Protein AF-B0JPY9-F1 (afdb_monomer)

pLDDT: mean 87.04, std 9.16, range [49.94, 96.38]

Secondary structure (DSSP, 8-state):
-HIIIIIHHH-TT-TTTB--GGGTT-EEE-SSSS-TT-EEEEEEEE-SS-EEEEEEEEE----TT-TT-HHHHHHHHHHHT-S--SHHHHHHHTT--

InterPro domains:
  IPR021679 Toxin endonuclease, YhaV [PF11663] (3-94)

Radius of gyration: 13.42 Å; Cα contacts (8 Å, |Δi|>4): 131; chains: 1; bounding box: 29×27×37 Å

Foldseek 3Di:
DCCVPPVCVVPVPDPQQADDDLCRQKGWDAPRPDPHQKIWIWGWDDDPVDTDIGGDDIADGCDPPDPRHRVNVVSVCVVVCVDPPDPVVNVVVVVVD

Sequence (97 aa):
MVAIKEKIPLDPFASHFALTGALKHYGRVKKMGLPDRYRLFFRAIQTEEYKAIFVLWLGYPRKQGDKNDCYKAFTKMVERGDFPNSLDALILDSQED

Mean predicted aligned error: 5.05 Å

Structure (mmCIF, N/CA/C/O backbone):
data_AF-B0JPY9-F1
#
_entry.id   AF-B0JPY9-F1
#
loop_
_atom_site.group_PDB
_atom_site.id
_atom_site.type_symbol
_atom_site.label_atom_id
_atom_site.label_alt_id
_atom_site.label_comp_id
_atom_site.label_asym_id
_atom_site.label_entity_id
_atom_site.label_seq_id
_atom_site.pdbx_PDB_ins_code
_atom_site.Cartn_x
_atom_site.Cartn_y
_atom_site.Cartn_z
_atom_site.occupancy
_atom_site.B_iso_or_equiv
_atom_site.auth_seq_id
_atom_site.auth_comp_id
_atom_site.auth_asym_id
_atom_site.auth_atom_id
_atom_site.pdbx_PDB_model_num
ATOM 1 N N . MET A 1 1 ? 12.293 5.490 4.908 1.00 58.97 1 MET A N 1
ATOM 2 C CA . MET A 1 1 ? 11.571 5.333 6.197 1.00 58.97 1 MET A CA 1
ATOM 3 C C . MET A 1 1 ? 10.513 6.403 6.458 1.00 58.97 1 MET A C 1
ATOM 5 O O . MET A 1 1 ? 9.488 6.046 7.021 1.00 58.97 1 MET A O 1
ATOM 9 N N . VAL A 1 2 ? 10.708 7.652 6.010 1.00 74.44 2 VAL A N 1
ATOM 10 C CA . VAL A 1 2 ? 9.748 8.769 6.168 1.00 74.44 2 VAL A CA 1
ATOM 11 C C . VAL A 1 2 ? 8.307 8.387 5.802 1.00 74.44 2 VAL A C 1
ATOM 13 O O . VAL A 1 2 ? 7.390 8.632 6.574 1.00 74.44 2 VAL A O 1
ATOM 16 N N . ALA A 1 3 ? 8.075 7.716 4.667 1.00 76.62 3 ALA A N 1
ATOM 17 C CA . ALA A 1 3 ? 6.707 7.346 4.295 1.00 76.62 3 ALA A CA 1
ATOM 18 C C . ALA A 1 3 ? 5.998 6.449 5.318 1.00 76.62 3 ALA A C 1
ATOM 20 O O . ALA A 1 3 ? 4.873 6.748 5.694 1.00 76.62 3 ALA A O 1
ATOM 21 N N . ILE A 1 4 ? 6.651 5.373 5.766 1.00 81.56 4 ILE A N 1
ATOM 22 C CA . ILE A 1 4 ? 6.033 4.370 6.646 1.00 81.56 4 ILE A CA 1
ATOM 23 C C . ILE A 1 4 ? 5.778 4.948 8.040 1.00 81.56 4 ILE A C 1
ATOM 25 O O . ILE A 1 4 ? 4.735 4.681 8.619 1.00 81.56 4 ILE A O 1
ATOM 29 N N . LYS A 1 5 ? 6.715 5.745 8.569 1.00 86.38 5 LYS A N 1
ATOM 30 C CA . LYS A 1 5 ? 6.631 6.266 9.941 1.00 86.38 5 LYS A CA 1
ATOM 31 C C . LYS A 1 5 ? 5.895 7.598 10.060 1.00 86.38 5 LYS A C 1
ATOM 33 O O . LYS A 1 5 ? 5.385 7.898 11.129 1.00 86.38 5 LYS A O 1
ATOM 38 N N . GLU A 1 6 ? 5.837 8.388 8.990 1.00 89.25 6 GLU A N 1
ATOM 39 C CA . GLU A 1 6 ? 5.304 9.755 9.059 1.00 89.25 6 GLU A CA 1
ATOM 40 C C . GLU A 1 6 ? 4.141 9.976 8.093 1.00 89.25 6 GLU A C 1
ATOM 42 O O . GLU A 1 6 ? 3.126 10.535 8.485 1.00 89.25 6 GLU A O 1
ATOM 47 N N . LYS A 1 7 ? 4.249 9.544 6.828 1.00 91.12 7 LYS A N 1
ATOM 48 C CA . LYS A 1 7 ? 3.236 9.886 5.812 1.00 91.12 7 LYS A CA 1
ATOM 49 C C . LYS A 1 7 ? 1.988 9.011 5.883 1.00 91.12 7 LYS A C 1
ATOM 51 O O . LYS A 1 7 ? 0.892 9.557 5.865 1.00 91.12 7 LYS A O 1
ATOM 56 N N . ILE A 1 8 ? 2.144 7.687 5.967 1.00 92.19 8 ILE A N 1
ATOM 57 C CA . ILE A 1 8 ? 0.993 6.778 6.075 1.00 92.19 8 ILE A CA 1
ATOM 58 C C . ILE A 1 8 ? 0.255 6.989 7.411 1.00 92.19 8 ILE A C 1
ATOM 60 O O . ILE A 1 8 ? -0.964 7.099 7.375 1.00 92.19 8 ILE A O 1
ATOM 64 N N . PRO A 1 9 ? 0.926 7.117 8.577 1.00 93.31 9 PRO A N 1
ATOM 65 C CA . PRO A 1 9 ? 0.221 7.345 9.842 1.00 93.31 9 PRO A CA 1
ATOM 66 C C . PRO A 1 9 ? -0.525 8.683 9.915 1.00 93.31 9 PRO A C 1
ATOM 68 O O . PRO A 1 9 ? -1.559 8.756 10.584 1.00 93.31 9 PRO A O 1
ATOM 71 N N . LEU A 1 10 ? -0.028 9.717 9.222 1.00 93.94 10 LEU A N 1
ATOM 72 C CA . LEU A 1 10 ? -0.668 11.033 9.163 1.00 93.94 10 LEU A CA 1
ATOM 73 C C . LEU A 1 10 ? -2.039 10.970 8.478 1.00 93.94 10 LEU A C 1
ATOM 75 O O . LEU A 1 10 ? -3.027 11.405 9.060 1.00 93.94 10 LEU A O 1
ATOM 79 N N . ASP A 1 11 ? -2.096 10.417 7.265 1.00 94.88 11 ASP A N 1
ATOM 80 C CA . ASP A 1 11 ? -3.344 10.206 6.527 1.00 94.88 11 ASP A CA 1
ATOM 81 C C . ASP A 1 11 ? -3.218 8.983 5.600 1.00 94.88 11 ASP A C 1
ATOM 83 O O . ASP A 1 11 ? -2.763 9.104 4.456 1.00 94.88 11 ASP A O 1
ATOM 87 N N . PRO A 1 12 ? -3.615 7.786 6.063 1.00 94.81 12 PRO A N 1
ATOM 88 C CA . PRO A 1 12 ? -3.475 6.574 5.268 1.00 94.81 12 PRO A CA 1
ATOM 89 C C . PRO A 1 12 ? -4.487 6.483 4.114 1.00 94.81 12 PRO A C 1
ATOM 91 O O . PRO A 1 12 ? -4.306 5.652 3.223 1.00 94.81 12 PRO A O 1
ATOM 94 N N . PHE A 1 13 ? -5.524 7.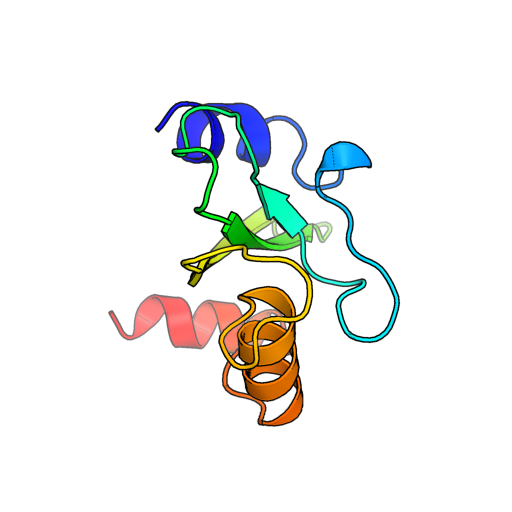329 4.107 1.00 95.44 13 PHE A N 1
ATOM 95 C CA . PHE A 1 13 ? -6.582 7.352 3.092 1.00 95.44 13 PHE A CA 1
ATOM 96 C C . PHE A 1 13 ? -6.389 8.468 2.058 1.00 95.44 13 PHE A C 1
ATOM 98 O O . PHE A 1 13 ? -7.233 8.654 1.179 1.00 95.44 13 PHE A O 1
ATOM 105 N N . ALA A 1 14 ? -5.257 9.177 2.110 1.00 96.12 14 ALA A N 1
ATOM 106 C CA . ALA A 1 14 ? -4.945 10.232 1.163 1.00 96.12 14 ALA A CA 1
ATOM 107 C C . ALA A 1 14 ? -4.988 9.727 -0.293 1.00 96.12 14 ALA A C 1
ATOM 109 O O . ALA A 1 14 ? -4.432 8.681 -0.644 1.00 96.12 14 ALA A O 1
ATOM 110 N N . SER A 1 15 ? -5.581 10.522 -1.187 1.00 96.12 15 SER A N 1
ATOM 111 C CA . SER A 1 15 ? -5.821 10.146 -2.593 1.00 96.12 15 SER A CA 1
ATOM 112 C C . SER A 1 15 ? -4.558 9.754 -3.372 1.00 96.12 15 SER A C 1
ATOM 114 O O . SER A 1 15 ? -4.619 8.969 -4.316 1.00 96.12 15 SER A O 1
ATOM 116 N N . HIS A 1 16 ? -3.384 10.246 -2.972 1.00 94.75 16 HIS A N 1
ATOM 117 C CA . HIS A 1 16 ? -2.109 9.901 -3.604 1.00 94.75 16 HIS A CA 1
ATOM 118 C C . HIS A 1 16 ? -1.606 8.485 -3.257 1.00 94.75 16 HIS A C 1
ATOM 120 O O . HIS A 1 16 ? -0.731 7.957 -3.963 1.00 94.75 16 HIS A O 1
ATOM 126 N N . PHE A 1 17 ? -2.160 7.864 -2.209 1.00 96.38 17 PHE A N 1
ATOM 127 C CA . PHE A 1 17 ? -1.976 6.448 -1.896 1.00 96.38 17 PHE A CA 1
ATOM 128 C C . PHE A 1 17 ? -2.983 5.553 -2.612 1.00 96.38 17 PHE A C 1
ATOM 130 O O . PHE A 1 17 ? -2.637 4.410 -2.903 1.00 96.38 17 PHE A O 1
ATOM 137 N N . ALA A 1 18 ? -4.175 6.064 -2.924 1.00 96.25 18 ALA A N 1
ATOM 138 C CA . ALA A 1 18 ? -5.279 5.271 -3.444 1.00 96.25 18 ALA A CA 1
ATOM 139 C C . ALA A 1 18 ? -4.932 4.518 -4.741 1.00 96.25 18 ALA A C 1
ATOM 141 O O . ALA A 1 18 ? -4.263 5.026 -5.653 1.00 96.25 18 ALA A O 1
ATOM 142 N N . LEU A 1 19 ? -5.420 3.284 -4.812 1.00 95.44 19 LEU A N 1
ATOM 143 C CA . LEU A 1 19 ? -5.457 2.457 -6.011 1.00 95.44 19 LEU A CA 1
ATOM 144 C C . LEU A 1 19 ? -6.904 2.314 -6.499 1.00 95.44 19 LEU A C 1
ATOM 146 O O . LEU A 1 19 ? -7.846 2.783 -5.865 1.00 95.44 19 LEU A O 1
ATOM 150 N N . THR A 1 20 ? -7.086 1.685 -7.656 1.00 93.50 20 THR A N 1
ATOM 151 C CA . THR A 1 20 ? -8.394 1.540 -8.308 1.00 93.50 20 THR A CA 1
ATOM 152 C C . THR A 1 20 ? -8.653 0.089 -8.716 1.00 93.50 20 THR A C 1
ATOM 154 O O . THR A 1 20 ? -7.775 -0.773 -8.611 1.00 93.50 20 THR A O 1
ATOM 157 N N . GLY A 1 21 ? -9.878 -0.196 -9.168 1.00 91.62 21 GLY A N 1
ATOM 158 C CA . GLY A 1 21 ? -10.276 -1.530 -9.621 1.00 91.62 21 GLY A CA 1
ATOM 159 C C . GLY A 1 21 ? -10.199 -2.570 -8.502 1.00 91.62 21 GLY A C 1
ATOM 160 O O . GLY A 1 21 ? -10.626 -2.303 -7.377 1.00 91.62 21 GLY A O 1
ATOM 161 N N . ALA A 1 22 ? -9.622 -3.735 -8.805 1.00 89.00 22 ALA A N 1
AT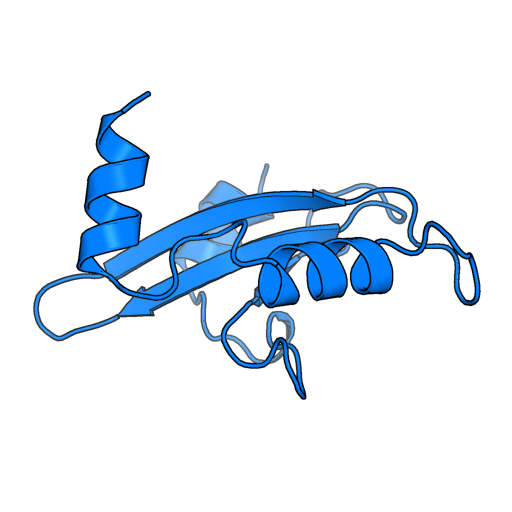OM 162 C CA . ALA A 1 22 ? -9.437 -4.833 -7.850 1.00 89.00 22 ALA A CA 1
ATOM 163 C C . ALA A 1 22 ? -8.601 -4.439 -6.616 1.00 89.00 22 ALA A C 1
ATOM 165 O O . ALA A 1 22 ? -8.726 -5.047 -5.560 1.00 89.00 22 ALA A O 1
ATOM 166 N N . LEU A 1 23 ? -7.785 -3.384 -6.723 1.00 93.38 23 LEU A N 1
ATOM 167 C CA . LEU A 1 23 ? -6.890 -2.938 -5.657 1.00 93.38 23 LEU A CA 1
ATOM 168 C C . LEU A 1 23 ? -7.440 -1.761 -4.837 1.00 93.38 23 LEU A C 1
ATOM 170 O O . LEU A 1 23 ? -6.709 -1.205 -4.026 1.00 93.38 23 LEU A O 1
ATOM 174 N N . LYS A 1 24 ? -8.706 -1.362 -5.017 1.00 93.19 24 LYS A N 1
ATOM 175 C CA . LYS A 1 24 ? -9.289 -0.146 -4.405 1.00 93.19 24 LYS A CA 1
ATOM 176 C C . LYS A 1 24 ? -9.210 -0.062 -2.871 1.00 93.19 24 LYS A C 1
ATOM 178 O O . LYS A 1 24 ? -9.316 1.027 -2.323 1.00 93.19 24 LYS A O 1
ATOM 183 N N . HIS A 1 25 ? -9.038 -1.191 -2.183 1.00 91.94 25 HIS A N 1
ATOM 184 C CA . HIS A 1 25 ? -8.905 -1.255 -0.721 1.00 91.94 25 HIS A CA 1
ATOM 185 C C . HIS A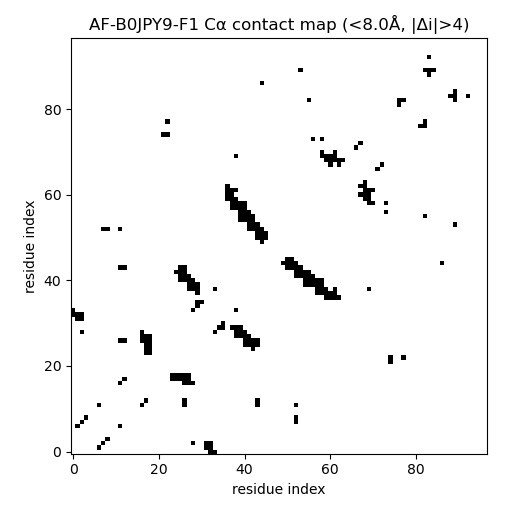 1 25 ? -7.453 -1.162 -0.229 1.00 91.94 25 HIS A C 1
ATOM 187 O O . HIS A 1 25 ? -7.204 -1.232 0.972 1.00 91.94 25 HIS A O 1
ATOM 193 N N . TYR A 1 26 ? -6.500 -1.013 -1.147 1.00 95.25 26 TYR A N 1
ATOM 194 C CA . TYR A 1 26 ? -5.077 -0.961 -0.857 1.00 95.25 26 TYR A CA 1
ATOM 195 C C . TYR A 1 26 ? -4.503 0.410 -1.208 1.00 95.25 26 TYR A C 1
ATOM 197 O O . TYR A 1 26 ? -4.904 1.064 -2.175 1.00 95.25 26 TYR A O 1
ATOM 205 N N . GLY A 1 27 ? -3.519 0.823 -0.419 1.00 96.19 27 GLY A N 1
ATOM 206 C CA . GLY A 1 27 ? -2.715 2.009 -0.644 1.00 96.19 27 GLY A CA 1
ATOM 207 C C . GLY A 1 27 ? -1.335 1.660 -1.196 1.00 96.19 27 GLY A C 1
ATOM 208 O O . GLY A 1 27 ? -0.828 0.548 -1.028 1.00 96.19 27 GLY A O 1
ATOM 209 N N . ARG A 1 28 ? -0.696 2.629 -1.858 1.00 96.25 28 ARG A N 1
ATOM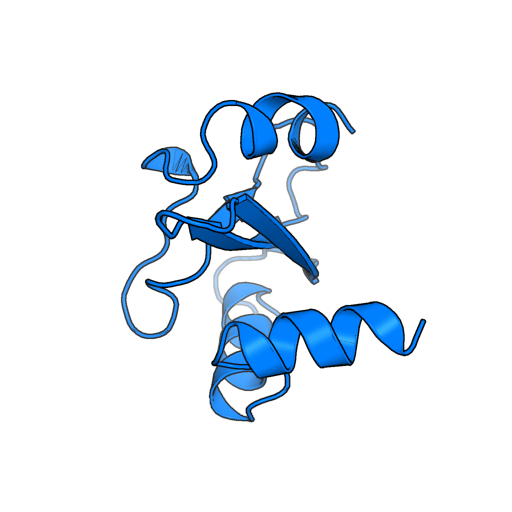 210 C CA . ARG A 1 28 ? 0.645 2.459 -2.426 1.00 96.25 28 ARG A CA 1
ATOM 211 C C . ARG A 1 28 ? 1.538 3.681 -2.271 1.00 96.25 28 ARG A C 1
ATOM 213 O O . ARG A 1 28 ? 1.286 4.736 -2.859 1.00 96.25 28 ARG A O 1
ATOM 220 N N . VAL A 1 29 ? 2.701 3.481 -1.658 1.00 95.19 29 VAL A N 1
ATOM 221 C CA . VAL A 1 29 ? 3.772 4.483 -1.585 1.00 95.19 29 VAL A CA 1
ATOM 222 C C . VAL A 1 29 ? 4.673 4.432 -2.824 1.00 95.19 29 VAL A C 1
ATOM 224 O O . VAL A 1 29 ? 5.088 3.368 -3.289 1.00 95.19 29 VAL A O 1
ATOM 227 N N . LYS A 1 30 ? 5.025 5.613 -3.346 1.00 92.38 30 LYS A N 1
ATOM 228 C CA . LYS A 1 30 ? 6.063 5.833 -4.369 1.00 92.38 30 LYS A CA 1
ATOM 229 C C . LYS A 1 30 ? 6.850 7.103 -4.046 1.00 92.38 30 LYS A C 1
ATOM 231 O O . LYS A 1 30 ? 6.247 8.042 -3.543 1.00 92.38 30 LYS A O 1
ATOM 236 N N . LYS A 1 31 ? 8.149 7.164 -4.368 1.00 87.12 31 LYS A N 1
ATOM 237 C CA . LYS A 1 31 ? 9.018 8.367 -4.285 1.00 87.12 31 LYS A CA 1
ATOM 238 C C . LYS A 1 31 ? 9.187 9.026 -2.899 1.00 87.12 31 LYS A C 1
ATOM 240 O O . LYS A 1 31 ? 10.079 9.843 -2.721 1.00 87.12 31 LYS A O 1
ATOM 245 N N . MET A 1 32 ? 8.389 8.661 -1.898 1.00 88.81 32 MET A N 1
ATOM 246 C CA . MET A 1 32 ? 8.412 9.220 -0.540 1.00 88.81 32 MET A CA 1
ATOM 247 C C . MET A 1 32 ? 9.473 8.531 0.335 1.00 88.81 32 MET A C 1
ATOM 249 O O . MET A 1 32 ? 9.176 7.891 1.342 1.00 88.81 32 MET A O 1
ATOM 253 N N . GLY A 1 33 ? 10.734 8.599 -0.093 1.00 85.62 33 GLY A N 1
ATOM 254 C CA . GLY A 1 33 ? 11.834 7.878 0.556 1.00 85.62 33 GLY A CA 1
ATOM 255 C C . GLY A 1 33 ? 11.884 6.384 0.213 1.00 85.62 33 GLY A C 1
ATOM 256 O O . GLY A 1 33 ? 12.444 5.604 0.982 1.00 85.62 33 GLY A O 1
ATOM 257 N N . LEU A 1 34 ? 11.285 6.001 -0.921 1.00 87.12 34 LEU A N 1
ATOM 258 C CA . LEU A 1 34 ? 11.501 4.723 -1.605 1.00 87.12 34 LEU A CA 1
ATOM 259 C C . LEU A 1 34 ? 12.246 4.989 -2.919 1.00 87.12 34 LEU A C 1
ATOM 261 O O . LEU A 1 34 ? 11.885 5.956 -3.600 1.00 87.12 34 LEU A O 1
ATOM 265 N N . PRO A 1 35 ? 13.207 4.137 -3.326 1.00 88.44 35 PRO A N 1
ATOM 266 C CA . PRO A 1 35 ? 13.832 4.271 -4.635 1.00 88.44 35 PRO A CA 1
ATOM 267 C C . PRO A 1 35 ? 12.792 4.140 -5.757 1.00 88.44 35 PRO A C 1
ATOM 269 O O . PRO A 1 35 ? 11.791 3.435 -5.623 1.00 88.44 35 PRO A O 1
ATOM 272 N N . ASP A 1 36 ? 13.031 4.797 -6.892 1.00 86.62 36 ASP A N 1
ATOM 273 C CA . ASP A 1 36 ? 12.010 5.054 -7.921 1.00 86.62 36 ASP A CA 1
ATOM 274 C C . ASP A 1 36 ? 11.276 3.815 -8.453 1.00 86.62 36 ASP A C 1
ATOM 276 O O . ASP A 1 36 ? 10.094 3.888 -8.817 1.00 86.62 36 ASP A O 1
ATOM 280 N N . ARG A 1 37 ? 11.962 2.670 -8.475 1.00 88.25 37 ARG A N 1
ATOM 281 C CA . ARG A 1 37 ? 11.436 1.396 -8.981 1.00 88.25 37 ARG A CA 1
ATOM 282 C C . ARG A 1 37 ? 10.686 0.575 -7.936 1.00 88.25 37 ARG A C 1
ATOM 284 O O . ARG A 1 37 ? 10.075 -0.417 -8.314 1.00 88.25 37 ARG A O 1
ATOM 291 N N . TYR A 1 38 ? 10.716 0.972 -6.669 1.00 90.88 38 TYR A N 1
ATOM 292 C CA . TYR A 1 38 ? 10.033 0.265 -5.593 1.00 90.88 38 TYR A CA 1
ATOM 293 C C . TYR A 1 38 ? 8.637 0.831 -5.355 1.00 90.88 38 TYR A C 1
ATOM 295 O O . TYR A 1 38 ? 8.412 2.042 -5.456 1.00 90.88 38 TYR A O 1
ATOM 303 N N . ARG A 1 39 ? 7.690 -0.041 -5.017 1.00 93.88 39 ARG A N 1
ATOM 304 C CA . ARG A 1 39 ? 6.351 0.328 -4.550 1.00 93.88 39 ARG A CA 1
ATOM 305 C C . ARG A 1 39 ? 6.042 -0.447 -3.289 1.00 93.88 39 ARG A C 1
ATOM 307 O O . ARG A 1 39 ? 6.079 -1.666 -3.308 1.00 93.88 39 ARG A O 1
ATOM 314 N N . LEU A 1 40 ? 5.738 0.264 -2.214 1.00 95.50 40 LEU A N 1
ATOM 315 C CA . LEU A 1 40 ? 5.219 -0.367 -1.010 1.00 95.50 40 LEU A CA 1
ATOM 316 C C . LEU A 1 40 ? 3.702 -0.388 -1.105 1.00 95.50 40 LEU A C 1
ATOM 318 O O . LEU A 1 40 ? 3.107 0.668 -1.327 1.00 95.50 40 LEU A O 1
ATOM 322 N N . PHE A 1 41 ? 3.110 -1.558 -0.933 1.00 95.94 41 PHE A N 1
ATOM 323 C CA . PHE A 1 41 ? 1.672 -1.750 -0.858 1.00 95.94 41 PHE A CA 1
ATOM 324 C C . PHE A 1 41 ? 1.274 -1.988 0.593 1.00 95.94 41 PHE A C 1
ATOM 326 O O . PHE A 1 41 ? 1.953 -2.708 1.327 1.00 95.94 41 PHE A O 1
ATOM 333 N N . PHE A 1 42 ? 0.191 -1.348 1.006 1.00 95.44 42 PHE A N 1
ATOM 334 C CA . PHE A 1 42 ? -0.322 -1.427 2.365 1.00 95.44 42 PHE A CA 1
ATOM 335 C C . PHE A 1 42 ? -1.847 -1.446 2.350 1.00 95.44 42 PHE A C 1
ATOM 337 O O . PHE A 1 42 ? -2.477 -1.098 1.348 1.00 95.44 42 PHE A O 1
ATOM 344 N N . ARG A 1 43 ? -2.443 -1.818 3.475 1.00 93.56 43 ARG A N 1
ATOM 345 C CA . ARG A 1 43 ? -3.871 -1.663 3.736 1.00 93.56 43 ARG A CA 1
ATOM 346 C C . ARG A 1 43 ? -4.051 -0.851 5.005 1.00 93.56 43 ARG A C 1
ATOM 348 O O . ARG A 1 43 ? -3.312 -1.037 5.964 1.00 93.56 43 ARG A O 1
ATOM 355 N N . ALA A 1 44 ? -5.020 0.050 4.998 1.00 92.12 44 ALA A N 1
ATOM 356 C CA . ALA A 1 44 ? -5.405 0.788 6.186 1.00 92.12 44 ALA A CA 1
ATOM 357 C C . ALA A 1 44 ? -6.848 0.469 6.536 1.00 92.12 44 ALA A C 1
ATOM 359 O O . ALA A 1 44 ? -7.698 0.350 5.650 1.00 92.12 44 ALA A O 1
ATOM 360 N N . ILE A 1 45 ? -7.102 0.314 7.828 1.00 88.94 45 ILE A N 1
ATOM 361 C CA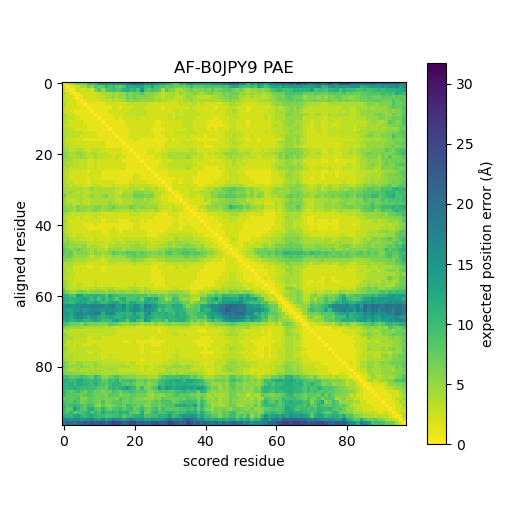 . ILE A 1 45 ? -8.435 0.105 8.373 1.0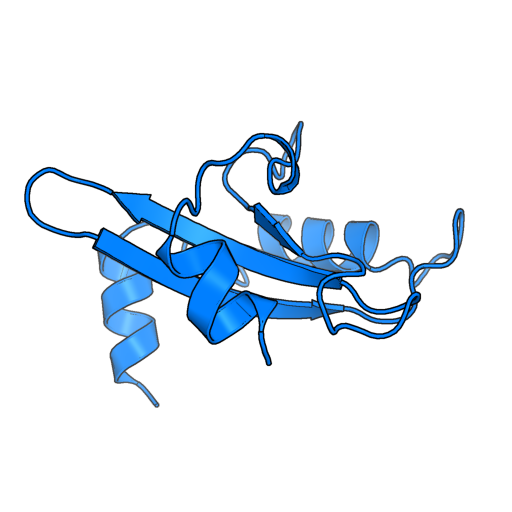0 88.94 45 ILE A CA 1
ATOM 362 C C . ILE A 1 45 ? -8.664 1.158 9.443 1.00 88.94 45 ILE A C 1
ATOM 364 O O . ILE A 1 45 ? -7.788 1.429 10.266 1.00 88.94 45 ILE A O 1
ATOM 368 N N . GLN A 1 46 ? -9.848 1.756 9.393 1.00 88.44 46 GLN A N 1
ATOM 369 C CA . GLN A 1 46 ? -10.335 2.673 10.402 1.00 88.44 46 GLN A CA 1
ATOM 370 C C . GLN A 1 46 ? -11.795 2.324 10.684 1.00 88.44 46 GLN A C 1
ATOM 372 O O . GLN A 1 46 ? -12.649 2.468 9.810 1.00 88.44 46 GLN A O 1
ATOM 377 N N . THR A 1 47 ? -12.049 1.825 11.885 1.00 86.50 47 THR A N 1
ATOM 378 C CA . THR A 1 47 ? -13.378 1.674 12.479 1.00 86.50 47 THR A CA 1
ATOM 379 C C . THR A 1 47 ? -13.486 2.636 13.665 1.00 86.50 47 THR A C 1
ATOM 381 O O . THR A 1 47 ? -12.548 3.386 13.944 1.00 86.50 47 THR A O 1
ATOM 384 N N . GLU A 1 48 ? -14.623 2.642 14.361 1.00 88.44 48 GLU A N 1
ATOM 385 C CA . GLU A 1 48 ? -14.767 3.396 15.616 1.00 88.44 48 GLU A CA 1
ATOM 386 C C . GLU A 1 48 ? -13.775 2.920 16.693 1.00 88.44 48 GLU A C 1
ATOM 388 O O . GLU A 1 48 ? -13.301 3.717 17.497 1.00 88.44 48 GLU A O 1
ATOM 393 N N . GLU A 1 49 ? -13.411 1.637 16.662 1.00 87.06 49 GLU A N 1
ATOM 394 C CA . GLU A 1 49 ? -12.615 0.966 17.698 1.00 87.06 49 GLU A CA 1
ATOM 395 C C . GLU A 1 49 ? -11.140 0.797 17.306 1.00 87.06 49 GLU A C 1
ATOM 397 O O . GLU A 1 49 ? -10.264 0.75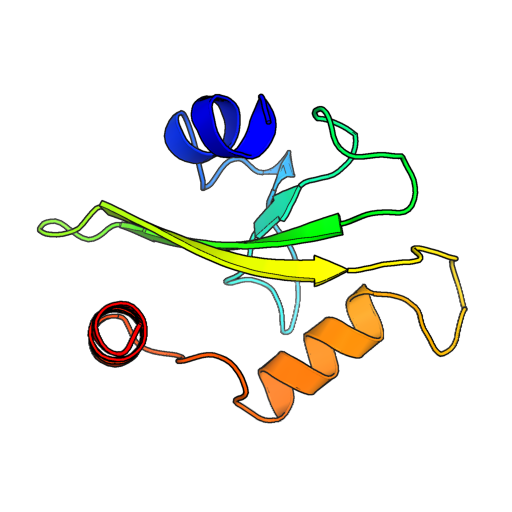8 18.170 1.00 87.06 49 GLU A O 1
ATOM 402 N N . TYR A 1 50 ? -10.841 0.712 16.005 1.00 83.06 50 TYR A N 1
ATOM 403 C CA . TYR A 1 50 ? -9.510 0.366 15.512 1.00 83.06 50 TYR A CA 1
ATOM 404 C C . TYR A 1 50 ? -9.016 1.336 14.447 1.00 83.06 50 TYR A C 1
ATOM 406 O O . TYR A 1 50 ? -9.708 1.639 13.477 1.00 83.06 50 TYR A O 1
ATOM 414 N N . LYS A 1 51 ? -7.747 1.736 14.566 1.00 88.50 51 LYS A N 1
ATOM 415 C CA . LYS A 1 51 ? -6.988 2.383 13.493 1.00 88.50 51 LYS A CA 1
ATOM 416 C C . LYS A 1 51 ? -5.689 1.616 13.282 1.00 88.50 51 LYS A C 1
ATOM 418 O O . LYS A 1 51 ? -4.808 1.648 14.136 1.00 88.50 51 LYS A O 1
ATOM 423 N N . ALA A 1 52 ? -5.572 0.942 12.143 1.00 89.12 52 ALA A N 1
ATOM 424 C CA . ALA A 1 52 ? -4.440 0.070 11.844 1.00 89.12 52 ALA A CA 1
ATOM 425 C C . ALA A 1 52 ? -3.920 0.268 10.416 1.00 89.12 52 ALA A C 1
ATOM 427 O O . ALA A 1 52 ? -4.677 0.552 9.483 1.00 89.12 52 ALA A O 1
ATOM 428 N N . ILE A 1 53 ? -2.606 0.103 10.256 1.00 92.12 53 ILE A N 1
ATOM 429 C CA . ILE A 1 53 ? -1.900 0.132 8.974 1.00 92.12 53 ILE A CA 1
ATOM 430 C C . ILE A 1 53 ? -1.122 -1.174 8.852 1.00 92.12 53 ILE A C 1
ATOM 432 O O . ILE A 1 53 ? -0.205 -1.427 9.626 1.00 92.12 53 ILE A O 1
ATOM 436 N N . PHE A 1 54 ? -1.457 -1.962 7.840 1.00 91.12 54 PHE A N 1
ATOM 437 C CA . PHE A 1 54 ? -0.811 -3.227 7.522 1.00 91.12 54 PHE A CA 1
ATOM 438 C C . PHE A 1 54 ? 0.099 -3.019 6.318 1.00 91.12 54 PHE A C 1
ATOM 440 O O . PHE A 1 54 ? -0.372 -2.744 5.211 1.00 91.12 54 PHE A O 1
ATOM 447 N N . VAL A 1 55 ? 1.410 -3.101 6.527 1.00 92.31 55 VAL A N 1
ATOM 448 C CA . VAL A 1 55 ? 2.387 -3.060 5.436 1.00 92.31 55 VAL A CA 1
ATOM 449 C C . VAL A 1 55 ? 2.494 -4.463 4.854 1.00 92.31 55 VAL A C 1
ATOM 451 O O . VAL A 1 55 ? 2.937 -5.369 5.541 1.00 92.31 55 VAL A O 1
ATOM 454 N N . LEU A 1 56 ? 2.083 -4.639 3.598 1.00 93.38 56 LEU A N 1
ATOM 455 C CA . LEU A 1 56 ? 1.860 -5.974 3.035 1.00 93.38 56 LEU A CA 1
ATOM 456 C C . LEU A 1 56 ? 3.017 -6.448 2.164 1.00 93.38 56 LEU A C 1
ATOM 458 O O . LEU A 1 56 ? 3.447 -7.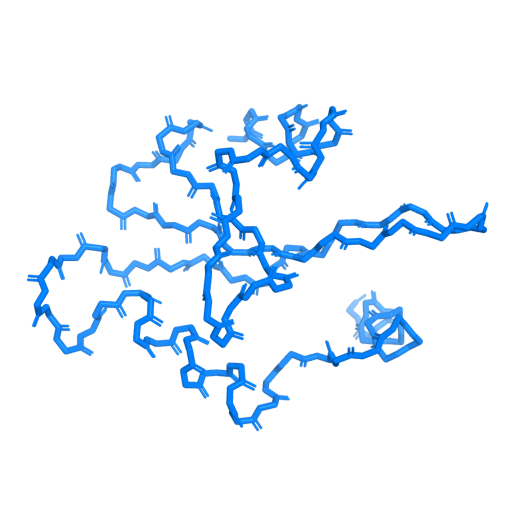592 2.246 1.00 93.38 56 LEU A O 1
ATOM 462 N N . TRP A 1 57 ? 3.500 -5.584 1.267 1.00 94.94 57 TRP A N 1
ATOM 463 C CA . TRP A 1 57 ? 4.471 -6.023 0.270 1.00 94.94 57 TRP A CA 1
ATOM 464 C C . TRP A 1 57 ? 5.311 -4.880 -0.291 1.00 94.94 57 TRP A C 1
ATOM 466 O O . TRP A 1 57 ? 4.794 -3.824 -0.672 1.00 94.94 57 TRP A O 1
ATOM 476 N N . LEU A 1 58 ? 6.621 -5.111 -0.393 1.00 93.69 58 LEU A N 1
ATOM 477 C CA . LEU A 1 58 ? 7.553 -4.225 -1.081 1.00 93.69 58 LEU A CA 1
ATOM 478 C C . LEU A 1 58 ? 7.841 -4.769 -2.483 1.00 93.69 58 LEU A C 1
ATOM 480 O O . LEU A 1 58 ? 8.638 -5.682 -2.672 1.00 93.69 58 LEU A O 1
ATOM 484 N N . GLY A 1 59 ? 7.207 -4.164 -3.479 1.00 92.19 59 GLY A N 1
ATOM 485 C CA . GLY A 1 59 ? 7.321 -4.568 -4.869 1.00 92.19 59 GLY A CA 1
ATOM 486 C C . GLY A 1 59 ? 8.474 -3.929 -5.624 1.00 92.19 59 GLY A C 1
ATOM 487 O O . GLY A 1 59 ? 8.680 -2.715 -5.550 1.00 92.19 59 GLY A O 1
ATOM 488 N N . TYR A 1 60 ? 9.163 -4.738 -6.428 1.00 87.31 60 TYR A N 1
ATOM 489 C CA . TYR A 1 60 ? 10.216 -4.324 -7.356 1.00 87.31 60 TYR A CA 1
ATOM 490 C C . TYR A 1 60 ? 10.350 -5.324 -8.519 1.00 87.31 60 TYR A C 1
ATOM 492 O O . TYR A 1 60 ? 10.178 -6.519 -8.292 1.00 87.31 60 TYR A O 1
ATOM 500 N N . PRO A 1 61 ? 10.725 -4.881 -9.736 1.00 84.62 61 PRO A N 1
ATOM 501 C CA . PRO A 1 61 ? 10.841 -3.496 -10.196 1.00 84.62 61 PRO A CA 1
ATOM 502 C C . PRO A 1 61 ? 9.533 -2.980 -10.812 1.00 84.62 61 PRO A C 1
ATOM 504 O O . PRO A 1 61 ? 8.814 -3.702 -11.500 1.00 84.62 61 PRO A O 1
ATOM 507 N N . ARG A 1 62 ? 9.256 -1.677 -10.690 1.00 82.75 62 ARG A N 1
ATOM 508 C CA . ARG A 1 62 ? 8.241 -1.036 -11.533 1.00 82.75 62 ARG A CA 1
ATOM 509 C C . ARG A 1 62 ? 8.816 -0.683 -12.908 1.00 82.75 62 ARG A C 1
ATOM 511 O O . ARG A 1 62 ? 9.366 0.402 -13.087 1.00 82.75 62 ARG A O 1
ATOM 518 N N . LYS A 1 63 ? 8.581 -1.545 -13.901 1.00 80.94 63 LYS A N 1
ATOM 519 C CA . LYS A 1 63 ? 8.814 -1.276 -15.331 1.00 80.94 63 LYS A CA 1
ATOM 520 C C . LYS A 1 63 ? 7.511 -1.455 -16.123 1.00 80.94 63 LYS A C 1
ATOM 522 O O . LYS A 1 63 ? 6.885 -2.503 -16.064 1.00 80.94 63 LYS A O 1
ATOM 527 N N . GLN A 1 64 ? 7.076 -0.412 -16.836 1.00 64.69 64 GLN A N 1
ATOM 528 C CA . GLN A 1 64 ? 5.764 -0.397 -17.501 1.00 64.69 64 GLN A CA 1
ATOM 529 C C . GLN A 1 64 ? 5.731 -1.451 -18.600 1.00 64.69 64 GLN A C 1
ATOM 531 O O . GLN A 1 64 ? 6.647 -1.497 -19.413 1.00 64.69 64 GLN A O 1
ATOM 536 N N . GLY A 1 65 ? 4.693 -2.287 -18.613 1.00 64.44 65 GLY A N 1
ATOM 537 C CA . GLY A 1 65 ? 4.560 -3.369 -19.590 1.00 64.44 65 GLY A CA 1
ATOM 538 C C . GLY A 1 65 ? 5.366 -4.628 -19.259 1.00 64.44 65 GLY A C 1
ATOM 539 O O . GLY A 1 65 ? 5.173 -5.644 -19.920 1.00 64.44 65 GLY A O 1
ATOM 540 N N . ASP A 1 66 ? 6.196 -4.615 -18.211 1.00 75.19 66 ASP A N 1
ATOM 541 C CA . ASP A 1 66 ? 6.939 -5.802 -17.789 1.00 75.19 66 ASP A CA 1
ATOM 542 C C . ASP A 1 66 ? 5.974 -6.898 -17.288 1.00 75.19 66 ASP A C 1
ATOM 544 O O . ASP A 1 66 ? 4.893 -6.629 -16.743 1.00 75.19 66 ASP A O 1
ATOM 548 N N . LYS A 1 67 ? 6.335 -8.162 -17.516 1.00 70.12 67 LYS A N 1
ATOM 549 C CA . LYS A 1 67 ? 5.629 -9.324 -16.958 1.00 70.12 67 LYS A CA 1
ATOM 550 C C . LYS A 1 67 ? 5.804 -9.407 -15.439 1.00 70.12 67 LYS A C 1
ATOM 552 O O . LYS A 1 67 ? 4.906 -9.891 -14.759 1.00 70.12 67 LYS A O 1
ATOM 557 N N . ASN A 1 68 ? 6.903 -8.848 -14.936 1.00 70.75 68 ASN A N 1
ATOM 558 C CA . ASN A 1 68 ? 7.247 -8.745 -13.523 1.00 70.75 68 ASN A CA 1
ATOM 559 C C . ASN A 1 68 ? 6.862 -7.376 -12.932 1.00 70.75 68 ASN A C 1
ATOM 561 O O . ASN A 1 68 ? 7.402 -6.966 -11.907 1.00 70.75 68 ASN A O 1
ATOM 565 N N . ASP A 1 69 ? 5.958 -6.636 -13.588 1.00 87.38 69 ASP A N 1
ATOM 566 C CA . ASP A 1 69 ? 5.454 -5.369 -13.063 1.00 87.38 69 ASP A CA 1
ATOM 567 C C . ASP A 1 69 ? 4.803 -5.587 -11.689 1.00 87.38 69 ASP A C 1
ATOM 569 O O . ASP A 1 69 ? 3.911 -6.424 -11.527 1.00 87.38 69 ASP A O 1
ATOM 573 N N . CYS A 1 70 ? 5.244 -4.812 -10.697 1.00 91.50 70 CYS A N 1
ATOM 574 C CA . CYS A 1 70 ? 4.826 -4.982 -9.310 1.00 91.50 70 CYS A CA 1
ATOM 575 C C . CYS A 1 70 ? 3.303 -4.888 -9.101 1.00 91.50 70 CYS A C 1
ATOM 577 O O . CYS A 1 70 ? 2.797 -5.505 -8.173 1.00 91.50 70 CYS A O 1
ATOM 579 N N . TYR A 1 71 ? 2.548 -4.177 -9.949 1.00 91.38 71 TYR A N 1
ATOM 580 C CA . TYR A 1 71 ? 1.085 -4.179 -9.838 1.00 91.38 71 TYR A CA 1
ATOM 581 C C . TYR A 1 71 ? 0.480 -5.491 -10.308 1.00 91.38 71 TYR A C 1
ATOM 583 O O . TYR A 1 71 ? -0.458 -5.966 -9.680 1.00 91.38 71 TYR A O 1
ATOM 591 N N . LYS A 1 72 ? 1.005 -6.095 -11.381 1.00 91.38 72 LYS A N 1
ATOM 592 C CA . LYS A 1 72 ? 0.532 -7.408 -11.844 1.00 91.38 72 LYS A CA 1
ATOM 593 C C . LYS A 1 72 ? 0.808 -8.481 -10.796 1.00 91.38 72 LYS A C 1
ATOM 595 O O . LYS A 1 72 ? -0.070 -9.292 -10.526 1.00 91.38 72 LYS A O 1
ATOM 600 N N . ALA A 1 73 ? 2.004 -8.462 -10.204 1.00 92.00 73 ALA A N 1
ATOM 601 C CA . ALA A 1 73 ? 2.361 -9.374 -9.121 1.00 92.00 73 ALA A CA 1
ATOM 602 C C . ALA A 1 73 ? 1.425 -9.189 -7.920 1.00 92.00 73 ALA A C 1
ATOM 604 O O . ALA A 1 73 ? 0.758 -10.137 -7.523 1.00 92.00 73 ALA A O 1
ATOM 605 N N . PHE A 1 74 ? 1.289 -7.956 -7.423 1.00 94.00 74 PHE A N 1
ATOM 606 C CA . PHE A 1 74 ? 0.434 -7.666 -6.274 1.00 94.00 74 PHE A CA 1
ATOM 607 C C . PHE A 1 74 ? -1.047 -7.984 -6.536 1.00 94.00 74 PHE A C 1
ATOM 609 O O . PHE A 1 74 ? -1.709 -8.542 -5.671 1.00 94.00 74 PHE A O 1
ATOM 616 N N . THR A 1 75 ? -1.559 -7.713 -7.743 1.00 93.12 75 THR A N 1
ATOM 617 C CA . THR A 1 75 ? -2.942 -8.066 -8.121 1.00 93.12 75 THR A CA 1
ATOM 618 C C . THR A 1 75 ? -3.167 -9.571 -8.047 1.00 93.12 75 THR A C 1
ATOM 620 O O . THR A 1 75 ? -4.122 -9.999 -7.413 1.00 93.12 75 THR A O 1
ATOM 623 N N . LYS A 1 76 ? -2.249 -10.380 -8.595 1.00 92.88 76 LYS A N 1
ATOM 624 C CA . LYS A 1 76 ? -2.335 -11.845 -8.504 1.00 92.88 76 LYS A CA 1
ATOM 625 C C . LYS A 1 76 ? -2.274 -12.352 -7.065 1.00 92.88 76 LYS A C 1
ATOM 627 O O . LYS A 1 76 ? -2.951 -13.320 -6.747 1.00 92.88 76 LYS A O 1
ATOM 632 N N . MET A 1 77 ? -1.468 -11.719 -6.213 1.00 93.56 77 MET A N 1
ATOM 633 C CA . MET A 1 77 ? -1.386 -12.080 -4.794 1.00 93.56 77 MET A CA 1
ATOM 634 C C . MET A 1 77 ? -2.716 -11.818 -4.078 1.00 93.56 77 MET A C 1
ATOM 636 O O . MET A 1 77 ? -3.232 -12.687 -3.382 1.00 93.56 77 MET A O 1
ATOM 640 N N . VAL A 1 78 ? -3.316 -10.647 -4.317 1.00 92.69 78 VAL A N 1
ATOM 641 C CA . VAL A 1 78 ? -4.641 -10.293 -3.787 1.00 92.69 78 VAL A CA 1
ATOM 642 C C . VAL A 1 78 ? -5.721 -11.248 -4.305 1.00 92.69 78 VAL A C 1
ATOM 644 O O . VAL A 1 78 ? -6.508 -11.753 -3.514 1.00 92.69 78 VAL A O 1
ATOM 647 N N . GLU A 1 79 ? -5.745 -11.537 -5.609 1.00 91.56 79 GLU A N 1
ATOM 648 C CA . GLU A 1 79 ? -6.708 -12.465 -6.226 1.00 91.56 79 GLU A CA 1
ATOM 649 C C . GLU A 1 79 ? -6.573 -13.897 -5.697 1.00 91.56 79 GLU A C 1
ATOM 651 O O . GLU A 1 79 ? -7.571 -14.602 -5.570 1.00 91.56 79 GLU A O 1
ATOM 656 N N . ARG A 1 80 ? -5.351 -14.324 -5.363 1.00 92.62 80 ARG A N 1
ATOM 657 C CA . ARG A 1 80 ? -5.080 -15.630 -4.752 1.00 92.62 80 ARG A CA 1
ATOM 658 C C . ARG A 1 80 ? -5.472 -15.695 -3.273 1.00 92.62 80 ARG A C 1
ATOM 660 O O . ARG A 1 80 ? -5.582 -16.792 -2.738 1.00 92.62 80 ARG A O 1
ATOM 667 N N . GLY A 1 81 ? -5.703 -14.549 -2.630 1.00 90.38 81 GLY A N 1
ATOM 668 C CA . GLY A 1 81 ? -5.995 -14.473 -1.200 1.00 90.38 81 GLY A CA 1
ATOM 669 C C . GLY A 1 81 ? -4.751 -14.539 -0.316 1.00 90.38 81 GLY A C 1
ATOM 670 O O . GLY A 1 81 ? -4.861 -14.928 0.838 1.00 90.38 81 GLY A O 1
ATOM 671 N N . ASP A 1 82 ? -3.581 -14.141 -0.829 1.00 91.06 82 ASP A N 1
ATOM 672 C CA . ASP A 1 82 ? -2.324 -14.132 -0.059 1.00 91.06 82 ASP A CA 1
ATOM 673 C C . ASP A 1 82 ? -2.338 -13.154 1.122 1.00 91.06 82 ASP A C 1
ATOM 675 O O . ASP A 1 82 ? -1.459 -13.208 1.974 1.00 91.06 82 ASP A O 1
ATOM 679 N N . PHE A 1 83 ? -3.288 -12.217 1.138 1.00 88.38 83 PHE A N 1
ATOM 680 C CA . PHE A 1 83 ? -3.441 -11.246 2.212 1.00 88.38 83 PHE A CA 1
ATOM 681 C C . PHE A 1 83 ? -4.826 -11.388 2.835 1.00 88.38 83 PHE A C 1
ATOM 683 O O . PHE A 1 83 ? -5.815 -11.439 2.088 1.00 88.38 83 PHE A O 1
ATOM 690 N N . PRO A 1 84 ? -4.931 -11.358 4.173 1.00 82.00 84 PRO A N 1
ATOM 691 C CA . PRO A 1 84 ? -6.219 -11.429 4.832 1.00 82.00 84 PRO A CA 1
ATOM 692 C C . PRO A 1 84 ? -7.158 -10.301 4.378 1.00 82.00 84 PRO A C 1
ATOM 694 O O . PRO A 1 84 ? -6.777 -9.132 4.214 1.00 82.00 84 PRO A O 1
ATOM 697 N N . ASN A 1 85 ? -8.418 -10.659 4.130 1.00 75.69 85 ASN A N 1
ATOM 698 C CA . ASN A 1 85 ? -9.408 -9.751 3.555 1.00 75.69 85 ASN A CA 1
ATOM 699 C C . ASN A 1 85 ? -10.315 -9.079 4.613 1.00 75.69 85 ASN A C 1
ATOM 701 O O . ASN A 1 85 ? -10.908 -8.044 4.291 1.00 75.69 85 ASN A O 1
ATOM 705 N N . SER A 1 86 ? -10.323 -9.546 5.867 1.00 75.06 86 SER A N 1
ATOM 706 C CA . SER A 1 86 ? -11.061 -8.964 7.002 1.00 75.06 86 SER A CA 1
ATOM 707 C C . SER A 1 86 ? -10.137 -8.371 8.076 1.00 75.06 86 SER A C 1
ATOM 709 O O . SER A 1 86 ? -8.943 -8.660 8.102 1.00 75.06 86 SER A O 1
ATOM 711 N N . LEU A 1 87 ? -10.688 -7.518 8.951 1.00 72.31 87 LEU A N 1
ATOM 712 C CA . LEU A 1 87 ? -9.951 -6.945 10.084 1.00 72.31 87 LEU A CA 1
ATOM 713 C C . LEU A 1 87 ? -9.484 -8.040 11.049 1.00 72.31 87 LEU A C 1
ATOM 715 O O . LEU A 1 87 ? -8.303 -8.084 11.365 1.00 72.31 87 LEU A O 1
ATOM 719 N N . ASP A 1 88 ? -10.381 -8.943 11.445 1.00 78.62 88 ASP A N 1
ATOM 720 C CA . ASP A 1 88 ? -10.060 -10.019 12.391 1.00 78.62 88 ASP A CA 1
ATOM 721 C C . ASP A 1 88 ? -8.949 -10.923 11.862 1.00 78.62 88 ASP A C 1
ATOM 723 O O . ASP A 1 88 ? -8.027 -11.267 12.594 1.00 78.62 88 ASP A O 1
ATOM 727 N N . ALA A 1 89 ? -8.994 -11.253 10.568 1.00 79.38 89 ALA A N 1
ATOM 728 C CA . ALA A 1 89 ? -7.975 -12.088 9.952 1.00 79.38 89 ALA A CA 1
ATOM 729 C C . ALA A 1 89 ? -6.631 -11.353 9.824 1.00 79.38 89 ALA A C 1
ATOM 731 O O . ALA A 1 89 ? -5.595 -11.977 9.993 1.00 79.38 89 ALA A O 1
ATOM 732 N N . LEU A 1 90 ? -6.632 -10.035 9.577 1.00 76.06 90 LEU A N 1
ATOM 733 C CA . LEU A 1 90 ? -5.401 -9.233 9.589 1.00 76.06 90 LEU A CA 1
ATOM 734 C C . LEU A 1 90 ? -4.813 -9.087 10.996 1.00 76.06 90 LEU A C 1
ATOM 736 O O . LEU A 1 90 ? -3.596 -9.091 11.149 1.00 76.06 90 LEU A O 1
ATOM 740 N N . ILE A 1 91 ? -5.660 -8.921 12.016 1.00 78.00 91 ILE A N 1
ATOM 741 C CA . ILE A 1 91 ? -5.211 -8.867 13.409 1.00 78.00 91 ILE A CA 1
ATOM 742 C C . ILE A 1 91 ? -4.600 -10.212 13.782 1.00 78.00 91 ILE A C 1
ATOM 744 O O . ILE A 1 91 ? -3.476 -10.218 14.266 1.00 78.00 91 ILE A O 1
ATOM 748 N N . LEU A 1 92 ? -5.291 -11.321 13.510 1.00 81.19 92 LEU A N 1
ATOM 749 C CA . LEU A 1 92 ? -4.804 -12.666 13.809 1.00 81.19 92 LEU A CA 1
ATOM 750 C C . LEU A 1 92 ? -3.448 -12.938 13.144 1.00 81.19 92 LEU A C 1
ATOM 752 O O . LEU A 1 92 ? -2.500 -13.273 13.842 1.00 81.19 92 LEU A O 1
ATOM 756 N N . ASP A 1 93 ? -3.344 -12.692 11.835 1.00 77.06 93 ASP A N 1
ATOM 757 C CA . ASP A 1 93 ? -2.109 -12.846 11.052 1.00 77.06 93 ASP A CA 1
ATOM 758 C C . ASP A 1 93 ? -0.954 -12.002 11.625 1.00 77.06 93 ASP A C 1
ATOM 760 O O . ASP A 1 93 ? 0.163 -12.482 11.767 1.00 77.06 93 ASP A O 1
ATOM 764 N N . SER A 1 94 ? -1.230 -10.771 12.078 1.00 70.88 94 SER A N 1
ATOM 765 C CA . SER A 1 94 ? -0.206 -9.904 12.685 1.00 70.88 94 SER A CA 1
ATOM 766 C C . SER A 1 94 ? 0.316 -10.359 14.055 1.00 70.88 94 SER A C 1
ATOM 768 O O . SER A 1 94 ? 1.270 -9.764 14.552 1.00 70.88 94 SER A O 1
ATOM 770 N N . GLN A 1 95 ? -0.341 -11.328 14.704 1.00 77.44 95 GLN A N 1
ATOM 771 C CA . GLN A 1 95 ? 0.085 -11.877 15.996 1.00 77.44 95 GLN A CA 1
ATOM 772 C C . GLN A 1 95 ? 0.877 -13.187 15.855 1.00 77.44 95 GLN A C 1
ATOM 774 O O . GLN A 1 95 ? 1.364 -13.692 16.864 1.00 77.44 95 GLN A O 1
ATOM 779 N N . GLU A 1 96 ? 0.981 -13.754 14.648 1.00 69.62 96 GLU A N 1
ATOM 780 C CA . GLU A 1 96 ? 1.703 -15.013 14.400 1.00 69.62 96 GLU A CA 1
ATOM 781 C C . GLU A 1 96 ? 3.211 -14.819 14.112 1.00 69.62 96 GLU A C 1
ATOM 783 O O . GLU A 1 96 ? 3.915 -15.810 13.911 1.00 69.62 96 GLU A O 1
ATOM 788 N N . ASP A 1 97 ? 3.714 -13.576 14.170 1.00 49.94 97 ASP A N 1
ATOM 789 C CA . ASP A 1 97 ? 5.128 -13.188 13.984 1.00 49.94 97 ASP A CA 1
ATOM 790 C C . ASP A 1 97 ? 5.888 -12.912 15.301 1.00 49.94 97 ASP A C 1
ATOM 792 O O . ASP A 1 97 ? 5.382 -12.142 16.156 1.00 49.94 97 ASP A O 1
#

Nearest PDB structures (foldseek):
  5l20-assembly1_A  TM=6.219E-01  e=2.416E+00  Bacteroides thetaiotaomicron VPI-5482
  6nag-assembly1_A  TM=5.792E-01  e=2.134E+00  Bacteroides thetaiotaomicron VPI-5482
  6nag-assembly1_B  TM=5.932E-01  e=3.294E+00  Bacteroides thetaiotaomicron VPI-5482
  3sao-assembly2_B  TM=3.662E-01  e=5.408E+00  Gallus gallus
  3l0x-assembly1_A  TM=3.035E-01  e=2.570E+00  Saccharomyces cerevisiae

Organism: Microcystis aeruginosa (strain NIES-843 / IAM M-2473) (NCBI:txid449447)

Solvent-accessible surface area (backbone atoms only — not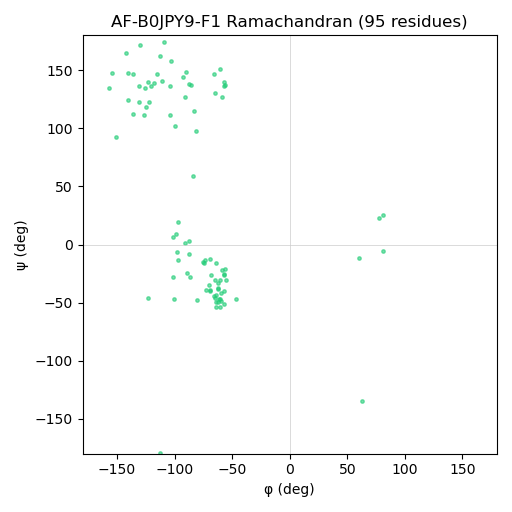 comparable to full-atom values): 5769 Å² total; per-residue (Å²): 90,59,32,75,74,51,48,41,75,72,49,58,80,42,74,84,26,56,45,61,79,97,44,50,76,31,29,40,53,61,67,52,68,40,63,85,40,38,35,40,36,29,37,64,50,76,59,100,86,46,79,52,76,47,81,74,46,81,30,62,50,62,44,93,90,46,89,63,16,33,66,61,52,51,49,53,38,56,75,71,54,77,54,67,89,48,69,70,50,43,55,54,59,68,66,78,115